Protein AF-A0A413WZ05-F1 (afdb_monomer_lite)

pLDDT: mean 87.67, std 11.18, range [40.91, 96.94]

Secondary structure (DSSP, 8-state):
-EEEEEEPTTS-EEEEEE-HHHHHHHHHHHHHHHHHHHHHHHHHHH--GGG----HHHHHH-HHHHHHHHHHHHHHHTTT--HHHHHHHHHHHHHHHTTSHHHHHHHHHTSSS-STTSHHHHHHHHHHHHHHHHHTT-SS--TTSSSP---HHHHHHTTSS-HHHHHHGGGSTTTTT--

Structure (mmCIF, N/CA/C/O backbone):
data_AF-A0A413WZ05-F1
#
_entry.id   AF-A0A413WZ05-F1
#
loop_
_atom_site.group_PDB
_atom_site.id
_atom_site.type_symbol
_atom_site.label_atom_id
_atom_site.label_alt_id
_atom_site.label_comp_id
_atom_site.label_asym_id
_atom_site.label_entity_id
_atom_site.label_seq_id
_atom_site.pdbx_PDB_ins_code
_atom_site.Cartn_x
_atom_site.Cartn_y
_atom_site.Cartn_z
_atom_site.occupancy
_atom_site.B_iso_or_equiv
_atom_site.auth_seq_id
_atom_site.auth_comp_id
_atom_site.auth_asym_id
_atom_site.auth_atom_id
_atom_site.pdbx_PDB_model_num
ATOM 1 N N . MET A 1 1 ? 26.268 11.997 -26.027 1.00 61.62 1 MET A N 1
ATOM 2 C CA . MET A 1 1 ? 24.897 12.443 -26.370 1.00 61.62 1 MET A CA 1
ATOM 3 C C . MET A 1 1 ? 24.287 11.404 -27.278 1.00 61.62 1 MET A C 1
ATOM 5 O O . MET A 1 1 ? 24.827 11.150 -28.349 1.00 61.62 1 MET A O 1
ATOM 9 N N . ASN A 1 2 ? 23.219 10.773 -26.816 1.00 78.19 2 ASN A N 1
ATOM 10 C CA . ASN A 1 2 ? 22.535 9.714 -27.543 1.00 78.19 2 ASN A CA 1
ATOM 11 C C . ASN A 1 2 ? 21.375 10.317 -28.340 1.00 78.19 2 ASN A C 1
ATOM 13 O O . ASN A 1 2 ? 20.732 11.252 -27.867 1.00 78.19 2 ASN A O 1
ATOM 17 N N . CYS A 1 3 ? 21.135 9.822 -29.554 1.00 80.75 3 CYS A N 1
ATOM 18 C CA . CYS A 1 3 ? 20.145 10.374 -30.477 1.00 80.75 3 CYS A CA 1
ATOM 19 C C . CYS A 1 3 ? 19.083 9.320 -30.805 1.00 80.75 3 CYS A C 1
ATOM 21 O O . CYS A 1 3 ? 19.425 8.230 -31.261 1.00 80.75 3 CYS A O 1
ATOM 23 N N . ILE A 1 4 ? 17.809 9.655 -30.597 1.00 81.81 4 ILE A N 1
ATOM 24 C CA . ILE A 1 4 ? 16.661 8.854 -31.039 1.00 81.81 4 ILE A CA 1
ATOM 25 C C . ILE A 1 4 ? 15.964 9.628 -32.155 1.00 81.81 4 ILE A C 1
ATOM 27 O O . ILE A 1 4 ? 15.632 10.801 -31.984 1.00 81.81 4 ILE A O 1
ATOM 31 N N . GLN A 1 5 ? 15.729 8.984 -33.298 1.00 85.00 5 GLN A N 1
ATOM 32 C CA . GLN A 1 5 ? 14.953 9.587 -34.381 1.00 85.00 5 GLN A CA 1
ATOM 33 C C . GLN A 1 5 ? 13.478 9.243 -34.230 1.00 85.00 5 GLN A C 1
ATOM 35 O O . GLN A 1 5 ? 13.106 8.070 -34.240 1.00 85.00 5 GLN A O 1
ATOM 40 N N . ILE A 1 6 ? 12.637 10.269 -34.115 1.00 84.62 6 ILE A N 1
ATOM 41 C CA . ILE A 1 6 ? 11.186 10.100 -34.136 1.00 84.62 6 ILE A CA 1
ATOM 42 C C . ILE A 1 6 ? 10.686 10.424 -35.536 1.00 84.62 6 ILE A C 1
ATOM 44 O O . ILE A 1 6 ? 11.008 11.476 -36.091 1.00 84.62 6 ILE A O 1
ATOM 48 N N . SER A 1 7 ? 9.903 9.503 -36.095 1.00 87.75 7 SER A N 1
ATOM 49 C CA . SER A 1 7 ? 9.212 9.691 -37.370 1.00 87.75 7 SER A CA 1
ATOM 50 C C . SER A 1 7 ? 7.816 10.244 -37.115 1.00 87.75 7 SER A C 1
ATOM 52 O O . SER A 1 7 ? 7.085 9.722 -36.273 1.00 87.75 7 SER A O 1
ATOM 54 N N . LYS A 1 8 ? 7.450 11.297 -37.838 1.00 82.88 8 LYS A N 1
ATOM 55 C CA . LYS A 1 8 ? 6.080 11.807 -37.889 1.00 82.88 8 LYS A CA 1
ATOM 56 C C . LYS A 1 8 ? 5.252 11.002 -38.891 1.00 82.88 8 LYS A C 1
ATOM 58 O O . LYS A 1 8 ? 5.795 10.292 -39.735 1.00 82.88 8 LYS A O 1
ATOM 63 N N . GLU A 1 9 ? 3.933 11.162 -38.827 1.00 84.50 9 GLU A N 1
ATOM 64 C CA . GLU A 1 9 ? 2.992 10.533 -39.768 1.00 84.50 9 GLU A CA 1
ATOM 65 C C . GLU A 1 9 ? 3.230 10.955 -41.230 1.00 84.50 9 GLU A C 1
ATOM 67 O O . GLU A 1 9 ? 2.948 10.187 -42.144 1.00 84.50 9 GLU A O 1
ATOM 72 N N . ASP A 1 10 ? 3.810 12.140 -41.457 1.00 90.12 10 ASP A N 1
ATOM 73 C CA . ASP A 1 10 ? 4.198 12.641 -42.784 1.00 90.12 10 ASP A CA 1
ATOM 74 C C . ASP A 1 10 ? 5.532 12.061 -43.307 1.00 90.12 10 ASP A C 1
ATOM 76 O O . ASP A 1 10 ? 6.003 12.449 -44.377 1.00 90.12 10 ASP A O 1
ATOM 80 N N . GLY A 1 11 ? 6.155 11.141 -42.560 1.00 82.56 11 GLY A N 1
ATOM 81 C CA . GLY A 1 11 ? 7.429 10.507 -42.902 1.00 82.56 11 GLY A CA 1
ATOM 82 C C . GLY A 1 11 ? 8.665 11.362 -42.614 1.00 82.56 11 GLY A C 1
ATOM 83 O O . GLY A 1 11 ? 9.785 10.885 -42.799 1.00 82.56 11 GLY A O 1
ATOM 84 N N . SER A 1 12 ? 8.506 12.602 -42.138 1.00 87.50 12 SER A N 1
ATOM 85 C CA . SER A 1 12 ? 9.637 13.419 -41.702 1.00 87.50 12 SER A CA 1
ATOM 86 C C . SER A 1 12 ? 10.180 12.931 -40.358 1.00 87.50 12 SER A C 1
ATOM 88 O O . SER A 1 12 ? 9.434 12.551 -39.453 1.00 87.50 12 SER A O 1
ATOM 90 N N . THR A 1 13 ? 11.505 12.946 -40.212 1.00 88.31 13 THR A N 1
ATOM 91 C CA . THR A 1 13 ? 12.184 12.540 -38.977 1.00 88.31 13 THR A CA 1
ATOM 92 C C . THR A 1 13 ? 12.797 13.740 -38.278 1.00 88.31 13 THR A C 1
ATOM 94 O O . THR A 1 13 ? 13.439 14.566 -38.929 1.00 88.31 13 THR A O 1
ATOM 97 N N . TYR A 1 14 ? 12.682 13.807 -36.954 1.00 88.19 14 TYR A N 1
ATOM 98 C CA . TYR A 1 14 ? 13.417 14.776 -36.143 1.00 88.19 14 TYR A CA 1
ATOM 99 C C . TYR A 1 14 ? 14.240 14.060 -35.060 1.00 88.19 14 TYR A C 1
ATOM 101 O O . TYR A 1 14 ? 13.742 13.125 -3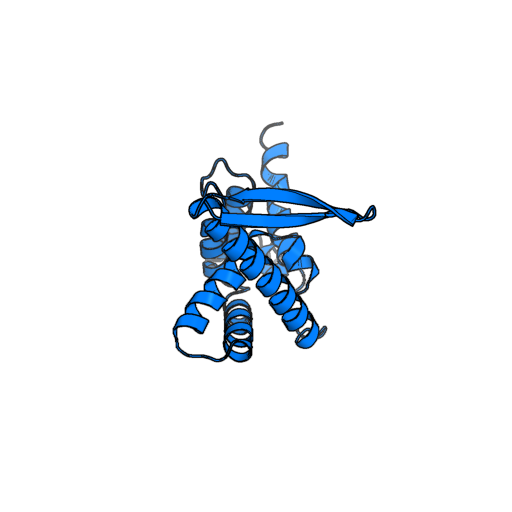4.423 1.00 88.19 14 TYR A O 1
ATOM 109 N N . PRO A 1 15 ? 15.511 14.454 -34.864 1.00 87.38 15 PRO A N 1
ATOM 110 C CA . PRO A 1 15 ? 16.353 13.868 -33.834 1.00 87.38 15 PRO A CA 1
ATOM 111 C C . PRO A 1 15 ? 16.013 14.459 -32.462 1.00 87.38 15 PRO A C 1
ATOM 113 O O . PRO A 1 15 ? 15.933 15.678 -32.302 1.00 87.38 15 PRO A O 1
ATOM 116 N N . LEU A 1 16 ? 15.861 13.596 -31.462 1.00 87.88 16 LEU A N 1
ATOM 117 C CA . LEU A 1 16 ? 15.892 13.969 -30.052 1.00 87.88 16 LEU A CA 1
ATOM 118 C C . LEU A 1 16 ? 17.232 13.554 -29.465 1.00 87.88 16 LEU A C 1
ATOM 120 O O . LEU A 1 16 ? 17.645 12.401 -29.597 1.00 87.88 16 LEU A O 1
ATOM 124 N N . TYR A 1 17 ? 17.897 14.502 -28.815 1.00 88.25 17 TYR A N 1
ATOM 125 C CA . TYR A 1 17 ? 19.169 14.272 -28.154 1.00 88.25 17 TYR A CA 1
ATOM 126 C C . TYR A 1 17 ? 18.952 14.184 -26.656 1.00 88.25 17 TYR A C 1
ATOM 128 O O . TYR A 1 17 ? 18.321 15.058 -26.072 1.00 88.25 17 TYR A O 1
ATOM 136 N N . PHE A 1 18 ? 19.531 13.152 -26.061 1.00 86.25 18 PHE A N 1
ATOM 137 C CA . PHE A 1 18 ? 19.507 12.930 -24.629 1.00 86.25 18 PHE A CA 1
ATOM 138 C C . PHE A 1 18 ? 20.936 12.842 -24.098 1.00 86.25 18 PHE A C 1
ATOM 140 O O . PHE A 1 18 ? 21.849 12.273 -24.723 1.00 86.25 18 PHE A O 1
ATOM 147 N N . THR A 1 19 ? 21.133 13.415 -22.923 1.00 90.94 19 THR A N 1
ATOM 148 C CA . THR A 1 19 ? 22.267 13.112 -22.055 1.00 90.94 19 THR A CA 1
ATOM 149 C C . THR A 1 19 ? 22.178 11.662 -21.569 1.00 90.94 19 THR A C 1
ATOM 151 O O . THR A 1 19 ? 21.137 11.011 -21.667 1.00 90.94 19 THR A O 1
ATOM 154 N N . GLU A 1 20 ? 23.288 11.122 -21.06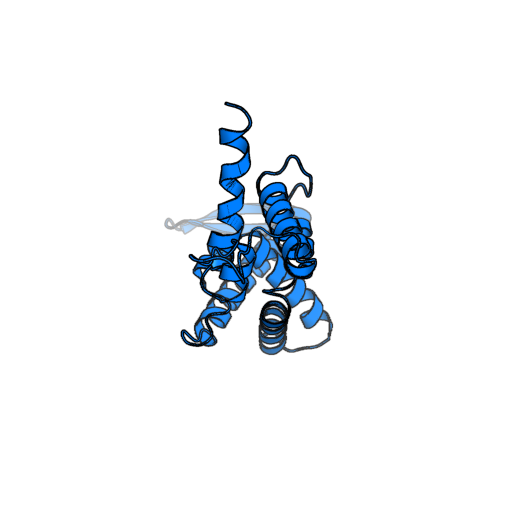8 1.00 88.62 20 GLU A N 1
ATOM 155 C CA . GLU A 1 20 ? 23.291 9.783 -20.460 1.00 88.62 20 GLU A CA 1
ATOM 156 C C . GLU A 1 20 ? 22.336 9.726 -19.263 1.00 88.62 20 GLU A C 1
ATOM 158 O O . GLU A 1 20 ? 21.519 8.815 -19.179 1.00 88.62 20 GLU A O 1
ATOM 163 N N . THR A 1 21 ? 22.333 10.768 -18.429 1.00 89.75 21 THR A N 1
ATOM 164 C CA . THR A 1 21 ? 21.419 10.896 -17.289 1.00 89.75 21 THR A CA 1
ATOM 165 C C . THR A 1 21 ? 19.946 10.910 -17.705 1.00 89.75 21 THR A C 1
ATOM 167 O O . THR A 1 21 ? 19.131 10.228 -17.090 1.00 89.75 21 THR A O 1
ATOM 170 N N . GLU A 1 22 ? 19.576 11.647 -18.757 1.00 87.88 22 GLU A N 1
ATOM 171 C CA . GLU A 1 22 ? 18.189 11.656 -19.250 1.00 87.88 22 GLU A CA 1
ATOM 172 C C . GLU A 1 22 ? 17.775 10.289 -19.801 1.00 87.88 22 GLU A C 1
ATOM 174 O O . GLU A 1 22 ? 16.652 9.844 -19.566 1.00 87.88 22 GLU A O 1
ATOM 179 N N . LEU A 1 23 ? 18.674 9.583 -20.495 1.00 86.62 23 LEU A N 1
ATOM 180 C CA . LEU A 1 23 ? 18.385 8.226 -20.954 1.00 86.62 23 LEU A CA 1
ATOM 181 C C . LEU A 1 23 ? 18.205 7.239 -19.803 1.00 86.62 23 LEU A C 1
ATOM 183 O O . LEU A 1 23 ? 17.284 6.426 -19.854 1.00 86.62 23 LEU A O 1
ATOM 187 N N . GLU A 1 24 ? 19.052 7.303 -18.777 1.00 87.31 24 GLU A N 1
ATOM 188 C CA . GLU A 1 24 ? 18.910 6.474 -17.577 1.00 87.31 24 GLU A CA 1
ATOM 189 C C . GLU A 1 24 ? 17.566 6.733 -16.889 1.00 87.31 24 GLU A C 1
ATOM 191 O O . GLU A 1 24 ? 16.853 5.793 -16.537 1.00 87.31 24 GLU A O 1
ATOM 196 N N . GLN A 1 25 ? 17.159 8.001 -16.775 1.00 86.81 25 GLN A N 1
ATOM 197 C CA . GLN A 1 25 ? 15.855 8.375 -16.224 1.00 86.81 25 GLN A CA 1
ATOM 198 C C . GLN A 1 25 ? 14.688 7.843 -17.063 1.00 86.81 25 GLN A C 1
ATOM 200 O O . GLN A 1 25 ? 13.717 7.325 -16.504 1.00 86.81 25 GLN A O 1
ATOM 205 N N . ILE A 1 26 ? 14.774 7.927 -18.394 1.00 87.19 26 ILE A N 1
ATOM 206 C CA . ILE A 1 26 ? 13.763 7.374 -19.307 1.00 87.19 26 ILE A CA 1
ATOM 207 C C . ILE A 1 26 ? 13.692 5.853 -19.159 1.00 87.19 26 ILE A C 1
ATOM 209 O O . ILE A 1 26 ? 12.598 5.296 -19.054 1.00 87.19 26 ILE A O 1
ATOM 213 N N . TYR A 1 27 ? 14.840 5.178 -19.104 1.00 85.94 27 TYR A N 1
ATOM 214 C CA . TYR A 1 27 ? 14.915 3.730 -18.948 1.00 85.94 27 TYR A CA 1
ATOM 215 C C . TYR A 1 27 ? 14.314 3.272 -17.613 1.00 85.94 27 TYR A C 1
ATOM 217 O O . TYR A 1 27 ? 13.442 2.400 -17.596 1.00 85.94 27 TYR A O 1
ATOM 225 N N . HIS A 1 28 ? 14.686 3.917 -16.504 1.00 87.38 28 HIS A N 1
ATOM 226 C CA . HIS A 1 28 ? 14.091 3.657 -15.192 1.00 87.38 28 HIS A CA 1
ATOM 227 C C . HIS A 1 28 ? 12.583 3.920 -15.181 1.00 87.38 28 HIS A C 1
ATOM 229 O O . HIS A 1 28 ? 11.818 3.118 -14.645 1.00 87.38 28 HIS A O 1
ATOM 235 N N . SER A 1 29 ? 12.130 4.997 -15.825 1.00 88.56 29 SER A N 1
ATOM 236 C CA . SER A 1 29 ? 10.703 5.314 -15.935 1.00 88.56 29 SER A CA 1
ATOM 237 C C . SER A 1 29 ? 9.941 4.253 -16.733 1.00 88.56 29 SER A C 1
ATOM 239 O O . SER A 1 29 ? 8.852 3.844 -16.330 1.00 88.56 29 SER A O 1
ATOM 241 N N . ALA A 1 30 ? 10.518 3.758 -17.832 1.00 90.00 30 ALA A N 1
ATOM 242 C CA . ALA A 1 30 ? 9.924 2.706 -18.651 1.00 90.00 30 ALA A CA 1
ATOM 243 C C . ALA A 1 30 ? 9.827 1.371 -17.896 1.00 90.00 30 ALA A C 1
ATOM 245 O O . ALA A 1 30 ? 8.785 0.711 -17.951 1.00 90.00 30 ALA A O 1
ATOM 246 N N . ILE A 1 31 ? 10.873 0.998 -17.147 1.00 90.12 31 ILE A N 1
ATOM 247 C CA . ILE A 1 31 ? 10.852 -0.182 -16.272 1.00 90.12 31 ILE A CA 1
ATOM 248 C C . ILE A 1 31 ? 9.769 -0.034 -15.208 1.00 90.12 31 ILE A C 1
ATOM 250 O O . ILE A 1 31 ? 8.942 -0.932 -15.063 1.00 90.12 31 ILE A O 1
ATOM 254 N N . ASN A 1 32 ? 9.736 1.097 -14.500 1.00 92.00 32 ASN A N 1
ATOM 255 C CA . ASN A 1 32 ? 8.743 1.337 -13.457 1.00 92.00 32 ASN A CA 1
ATOM 256 C C . ASN A 1 32 ? 7.320 1.280 -14.017 1.00 92.00 32 ASN A C 1
ATOM 258 O O . ASN A 1 32 ? 6.451 0.656 -13.416 1.00 92.00 32 ASN A O 1
ATOM 262 N N . LEU A 1 33 ? 7.068 1.866 -15.191 1.00 93.62 33 LEU A N 1
ATOM 263 C CA . LEU A 1 33 ? 5.757 1.796 -15.836 1.00 93.62 33 LEU A CA 1
ATOM 264 C C . LEU A 1 33 ? 5.363 0.357 -16.187 1.00 93.62 33 LEU A C 1
ATOM 266 O O . LEU A 1 33 ? 4.210 -0.028 -15.990 1.00 93.62 33 LEU A O 1
ATOM 270 N N . LYS A 1 34 ? 6.303 -0.437 -16.709 1.00 94.31 34 LYS A N 1
ATOM 271 C CA . LYS A 1 34 ? 6.063 -1.853 -16.996 1.00 94.31 34 LYS A CA 1
ATOM 272 C C . LYS A 1 34 ? 5.751 -2.622 -15.711 1.00 94.31 34 LYS A C 1
ATOM 274 O O . LYS A 1 34 ? 4.738 -3.309 -15.654 1.00 94.31 34 LYS A O 1
ATOM 279 N N . LEU A 1 35 ? 6.551 -2.420 -14.668 1.00 95.06 35 LEU A N 1
ATOM 280 C CA . LEU A 1 35 ? 6.379 -3.082 -13.379 1.00 95.06 35 LEU A CA 1
ATOM 281 C C . LEU A 1 35 ? 5.037 -2.737 -12.720 1.00 95.06 35 LEU A C 1
ATOM 283 O O . LEU A 1 35 ? 4.368 -3.632 -12.215 1.00 95.06 35 LEU A O 1
ATOM 287 N N . LYS A 1 36 ? 4.591 -1.475 -12.793 1.00 95.38 36 LYS A N 1
ATOM 288 C CA . LYS A 1 36 ? 3.249 -1.067 -12.338 1.00 95.38 36 LYS A CA 1
ATOM 289 C C . LYS A 1 36 ? 2.148 -1.871 -13.029 1.00 95.38 36 LYS A C 1
ATOM 291 O O . LYS A 1 36 ? 1.250 -2.381 -12.367 1.00 95.38 36 LYS A O 1
ATOM 296 N N . LYS A 1 37 ? 2.227 -2.010 -14.357 1.00 95.81 37 LYS A N 1
ATOM 297 C CA . LYS A 1 37 ? 1.252 -2.791 -15.138 1.00 95.81 37 LYS A CA 1
ATOM 298 C C . LYS A 1 37 ? 1.278 -4.269 -14.755 1.00 95.81 37 LYS A C 1
ATOM 300 O O . LYS A 1 37 ? 0.217 -4.869 -14.601 1.00 95.81 37 LYS A O 1
ATOM 305 N N . ASP A 1 38 ? 2.469 -4.833 -14.575 1.00 96.00 38 ASP A N 1
ATOM 306 C CA . ASP A 1 38 ? 2.636 -6.235 -14.195 1.00 96.00 38 ASP A CA 1
ATOM 307 C C . ASP A 1 38 ? 2.091 -6.501 -12.779 1.00 96.00 38 ASP A C 1
ATOM 309 O O . ASP A 1 38 ? 1.380 -7.484 -12.578 1.00 96.00 38 ASP A O 1
ATOM 313 N N . LEU A 1 39 ? 2.327 -5.594 -11.821 1.00 95.31 39 LEU A N 1
ATOM 314 C CA . LEU A 1 39 ? 1.748 -5.649 -10.473 1.00 95.31 39 LEU A CA 1
ATOM 315 C C . LEU A 1 39 ? 0.218 -5.563 -10.498 1.00 95.31 39 LEU A C 1
ATOM 317 O O . LEU A 1 39 ? -0.434 -6.411 -9.896 1.00 95.31 39 LEU A O 1
ATOM 321 N N . ILE A 1 40 ? -0.361 -4.601 -11.228 1.00 94.94 40 ILE A N 1
ATOM 322 C CA . ILE A 1 40 ? -1.824 -4.466 -11.370 1.00 94.94 40 ILE A CA 1
ATOM 323 C C . ILE A 1 40 ? -2.425 -5.752 -11.934 1.00 94.94 40 ILE A C 1
ATOM 325 O O . ILE A 1 40 ? -3.370 -6.301 -11.367 1.00 94.94 40 ILE A O 1
ATOM 329 N N . LYS A 1 41 ? -1.840 -6.275 -13.016 1.00 94.81 41 LYS A N 1
ATOM 330 C CA . LYS A 1 41 ? -2.276 -7.539 -13.610 1.00 94.81 41 LYS A CA 1
ATOM 331 C C . LYS A 1 41 ? -2.197 -8.677 -12.591 1.00 94.81 41 LYS A C 1
ATOM 333 O O . LYS A 1 41 ? -3.116 -9.486 -12.500 1.00 94.81 41 LYS A O 1
ATOM 338 N N . LYS A 1 42 ? -1.123 -8.733 -11.798 1.00 92.81 42 LYS A N 1
ATOM 339 C CA . LYS A 1 42 ? -0.947 -9.759 -10.768 1.00 92.81 42 LYS A CA 1
ATOM 340 C C . LYS A 1 42 ? -1.992 -9.653 -9.661 1.00 92.81 42 LYS A C 1
ATOM 342 O O . LYS A 1 42 ? -2.514 -10.684 -9.247 1.00 92.81 42 LYS A O 1
ATOM 347 N N . VAL A 1 43 ? -2.334 -8.444 -9.225 1.00 92.12 43 VAL A N 1
ATOM 348 C CA . VAL A 1 43 ? -3.425 -8.218 -8.267 1.00 92.12 43 VAL A CA 1
ATOM 349 C C . VAL A 1 43 ? -4.751 -8.705 -8.842 1.00 92.12 43 VAL A C 1
ATOM 351 O O . VAL A 1 43 ? -5.427 -9.485 -8.185 1.00 92.12 43 VAL A O 1
ATOM 354 N N . GLN A 1 44 ? -5.075 -8.372 -10.095 1.00 91.00 44 GLN A N 1
ATOM 355 C CA . GLN A 1 44 ? -6.295 -8.860 -10.757 1.00 91.00 44 GLN A CA 1
ATOM 356 C C . GLN A 1 44 ? -6.348 -10.391 -10.854 1.00 91.00 44 GLN A C 1
ATOM 358 O O . GLN A 1 44 ? -7.387 -10.989 -10.590 1.00 91.00 44 GLN A O 1
ATOM 363 N N . GLU A 1 45 ? -5.231 -11.036 -11.202 1.00 89.50 45 GLU A N 1
ATOM 364 C CA . GLU A 1 45 ? -5.132 -12.500 -11.292 1.00 89.50 45 GLU A CA 1
ATOM 365 C C . GLU A 1 45 ? -5.322 -13.205 -9.938 1.00 89.50 45 GLU A C 1
ATOM 367 O O . GLU A 1 45 ? -5.764 -14.352 -9.911 1.00 89.50 45 GLU A O 1
ATOM 372 N N . ASN A 1 46 ? -4.952 -12.555 -8.829 1.00 81.94 46 ASN A N 1
ATOM 373 C CA . ASN A 1 46 ? -4.975 -13.142 -7.481 1.00 81.94 46 ASN A CA 1
ATOM 374 C C . ASN A 1 46 ? -6.096 -12.579 -6.599 1.00 81.94 46 ASN A C 1
ATOM 376 O O . ASN A 1 46 ? -6.205 -12.959 -5.430 1.00 81.94 46 ASN A O 1
ATOM 380 N N . TYR A 1 47 ? -6.925 -11.685 -7.139 1.00 82.06 47 TYR A N 1
ATOM 381 C CA . TYR A 1 47 ? -8.013 -11.077 -6.396 1.00 82.06 47 TYR A CA 1
ATOM 382 C C . TYR A 1 47 ? -9.061 -12.131 -6.038 1.00 82.06 47 TYR A C 1
ATOM 384 O O . TYR A 1 47 ? -9.594 -12.830 -6.901 1.00 82.06 47 TYR A O 1
ATOM 392 N N . ASN A 1 48 ? -9.372 -12.227 -4.747 1.00 77.31 48 ASN A N 1
ATOM 393 C CA . ASN A 1 48 ? -10.444 -13.070 -4.248 1.00 77.31 48 ASN A CA 1
ATOM 394 C C . ASN A 1 48 ? -11.434 -12.209 -3.449 1.00 77.31 48 ASN A C 1
ATOM 396 O O . ASN A 1 48 ? -11.069 -11.746 -2.368 1.00 77.31 48 ASN A O 1
ATOM 400 N N . PRO A 1 49 ? -12.685 -12.042 -3.918 1.00 72.19 49 PRO A N 1
ATOM 401 C CA . PRO A 1 49 ? -13.695 -11.239 -3.229 1.00 72.19 49 PRO A CA 1
ATOM 402 C C . PRO A 1 49 ? -13.995 -11.710 -1.801 1.00 72.19 49 PRO A C 1
ATOM 404 O O . PRO A 1 49 ? -14.399 -10.914 -0.963 1.00 72.19 49 PRO A O 1
ATOM 407 N N . SER A 1 50 ? -13.802 -13.000 -1.507 1.00 71.44 50 SER A N 1
ATOM 408 C CA . SER A 1 50 ? -14.051 -13.574 -0.179 1.00 71.44 50 SER A CA 1
ATOM 409 C C . SER A 1 50 ? -12.949 -13.278 0.836 1.00 71.44 50 SER A C 1
ATOM 411 O O . SER A 1 50 ? -13.177 -13.438 2.030 1.00 71.44 50 SER A O 1
ATOM 413 N N . TYR A 1 51 ? -11.768 -12.870 0.370 1.00 63.16 51 TYR A N 1
ATOM 414 C CA . TYR A 1 51 ? -10.601 -12.585 1.208 1.00 63.16 51 TYR A CA 1
ATOM 415 C C . TYR A 1 51 ? -9.990 -11.219 0.872 1.00 63.16 51 TYR A C 1
ATOM 417 O O . TYR A 1 51 ? -8.811 -11.031 1.140 1.00 63.16 51 TYR A O 1
ATOM 425 N N . SER A 1 52 ? -10.771 -10.334 0.228 1.00 61.59 52 SER A N 1
ATOM 426 C CA . SER A 1 52 ? -10.391 -9.055 -0.40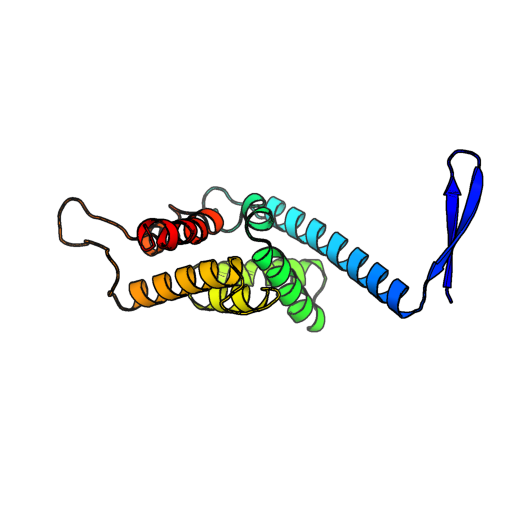1 1.00 61.59 52 SER A CA 1
ATOM 427 C C . SER A 1 52 ? -9.281 -8.330 0.360 1.00 61.59 52 SER A C 1
ATOM 429 O O . SER A 1 52 ? -9.551 -7.550 1.264 1.00 61.59 52 SER A O 1
ATOM 431 N N . TRP A 1 53 ? -8.026 -8.622 0.009 1.00 72.75 53 TRP A N 1
ATOM 432 C CA . TRP A 1 53 ? -6.877 -8.098 0.745 1.00 72.75 53 TRP A CA 1
ATOM 433 C C . TRP A 1 53 ? -6.230 -6.924 0.014 1.00 72.75 53 TRP A C 1
ATOM 435 O O . TRP A 1 53 ? -5.719 -6.023 0.660 1.00 72.75 53 TRP A O 1
ATOM 445 N N . LEU A 1 54 ? -6.277 -6.899 -1.323 1.00 88.31 54 LEU A N 1
ATOM 446 C CA . LEU A 1 54 ? -5.782 -5.786 -2.130 1.00 88.31 54 LEU A CA 1
ATOM 447 C C . LEU A 1 54 ? -6.583 -5.668 -3.426 1.00 88.31 54 LEU A C 1
ATOM 449 O O . LEU A 1 54 ? -6.582 -6.593 -4.242 1.00 88.31 54 LEU A O 1
ATOM 453 N N . ARG A 1 55 ? -7.246 -4.527 -3.626 1.00 90.19 55 ARG A N 1
ATOM 454 C CA . ARG A 1 55 ? -7.944 -4.201 -4.878 1.00 90.19 55 ARG A CA 1
ATOM 455 C C . ARG A 1 55 ? -7.077 -3.310 -5.761 1.00 90.19 55 ARG A C 1
ATOM 457 O O . ARG A 1 55 ? -6.151 -2.655 -5.284 1.00 90.19 55 ARG A O 1
ATOM 464 N N . VAL A 1 56 ? -7.375 -3.279 -7.058 1.00 91.56 56 VAL A N 1
ATOM 465 C CA . VAL A 1 56 ? -6.650 -2.405 -7.997 1.00 91.56 56 VAL A CA 1
ATOM 466 C C . VAL A 1 56 ? -6.914 -0.938 -7.668 1.00 91.56 56 VAL A C 1
ATOM 468 O O . VAL A 1 56 ? -6.000 -0.125 -7.724 1.00 91.56 56 VAL A O 1
ATOM 471 N N . GLU A 1 57 ? -8.130 -0.623 -7.241 1.00 91.94 57 GLU A N 1
ATOM 472 C CA . GLU A 1 57 ? -8.558 0.710 -6.831 1.00 91.94 57 GLU A CA 1
ATOM 473 C C . GLU A 1 57 ? -7.710 1.239 -5.662 1.00 91.94 57 GLU A C 1
ATOM 475 O O . GLU A 1 57 ? -7.354 2.414 -5.645 1.00 91.94 57 GLU A O 1
ATOM 480 N N . GLU A 1 58 ? -7.287 0.369 -4.736 1.00 92.56 58 GLU A N 1
ATOM 481 C CA . GLU A 1 58 ? -6.407 0.754 -3.622 1.00 92.56 58 GLU A CA 1
ATOM 482 C C . GLU A 1 58 ? -5.007 1.152 -4.108 1.00 92.56 58 GLU A C 1
ATOM 484 O O . GLU A 1 58 ? -4.402 2.085 -3.580 1.00 92.56 58 GLU A O 1
ATOM 489 N N . LEU A 1 59 ? -4.492 0.480 -5.144 1.00 93.25 59 LEU A N 1
ATOM 490 C CA . LEU A 1 59 ? -3.202 0.820 -5.756 1.00 93.25 59 LEU A CA 1
ATOM 491 C C . LEU A 1 59 ? -3.219 2.190 -6.440 1.00 93.25 59 LEU A C 1
ATOM 493 O O . LEU A 1 59 ? -2.173 2.830 -6.566 1.00 93.25 59 LEU A O 1
ATOM 497 N N . GLU A 1 60 ? -4.389 2.618 -6.906 1.00 90.94 60 GLU A N 1
ATOM 498 C CA . GLU A 1 60 ? -4.600 3.919 -7.536 1.00 90.94 60 GLU A CA 1
ATOM 499 C C . GLU A 1 60 ? -4.870 5.010 -6.490 1.00 90.94 60 GLU A C 1
ATOM 501 O O . GLU A 1 60 ? -4.343 6.118 -6.606 1.00 90.94 60 GLU A O 1
ATOM 506 N N . ALA A 1 61 ? -5.637 4.693 -5.442 1.00 92.06 61 ALA A N 1
ATOM 507 C CA . ALA A 1 61 ? -6.000 5.617 -4.368 1.00 92.06 61 ALA A CA 1
ATOM 508 C C . ALA A 1 61 ? -4.856 5.881 -3.371 1.00 92.06 61 ALA A C 1
ATOM 510 O O . ALA A 1 61 ? -4.795 6.950 -2.750 1.00 92.06 61 ALA A O 1
ATOM 511 N N . VAL A 1 62 ? -3.934 4.926 -3.211 1.00 93.50 62 VAL A N 1
ATOM 512 C CA . VAL A 1 62 ? -2.786 5.016 -2.301 1.00 93.50 62 VAL A CA 1
ATOM 513 C C . VAL A 1 62 ? -1.482 4.924 -3.108 1.00 93.50 62 VAL A C 1
ATOM 515 O O . VAL A 1 62 ? -0.903 3.846 -3.231 1.00 93.50 62 VAL A O 1
ATOM 518 N N . PRO A 1 63 ? -0.975 6.034 -3.682 1.00 92.50 63 PRO A N 1
ATOM 519 C CA . PRO A 1 63 ? 0.220 6.009 -4.533 1.00 92.50 63 PRO A CA 1
ATOM 520 C C . PRO A 1 63 ? 1.476 5.468 -3.832 1.00 92.50 63 PRO A C 1
ATOM 522 O O . PRO A 1 63 ? 2.328 4.855 -4.483 1.00 92.50 63 PRO A O 1
ATOM 525 N N . GLU A 1 64 ? 1.584 5.646 -2.513 1.00 96.06 64 GLU A N 1
ATOM 526 C CA . GLU A 1 64 ? 2.661 5.098 -1.685 1.00 96.06 64 GLU A CA 1
ATOM 527 C C . GLU A 1 64 ? 2.657 3.567 -1.703 1.00 96.06 64 GLU A C 1
ATOM 529 O O . GLU A 1 64 ? 3.721 2.960 -1.663 1.00 96.06 64 GLU A O 1
ATOM 534 N N . LEU A 1 65 ? 1.488 2.932 -1.841 1.00 95.38 65 LEU A N 1
ATOM 535 C CA . LEU A 1 65 ? 1.365 1.477 -1.881 1.00 95.38 65 LEU A CA 1
ATOM 536 C C . LEU A 1 65 ? 1.975 0.889 -3.156 1.00 95.38 65 LEU A C 1
ATOM 538 O O . LEU A 1 65 ? 2.687 -0.113 -3.108 1.00 95.38 65 LEU A O 1
ATOM 542 N N . MET A 1 66 ? 1.758 1.538 -4.304 1.00 95.56 66 MET A N 1
ATOM 543 C CA . MET A 1 66 ? 2.398 1.124 -5.553 1.00 95.56 66 MET A CA 1
ATOM 544 C C . MET A 1 66 ? 3.921 1.308 -5.492 1.00 95.56 66 MET A C 1
ATOM 546 O O . MET A 1 66 ? 4.664 0.433 -5.937 1.00 95.56 66 MET A O 1
ATOM 550 N N . ALA A 1 67 ? 4.399 2.428 -4.940 1.00 94.94 67 ALA A N 1
ATOM 551 C CA . ALA A 1 67 ? 5.834 2.663 -4.753 1.00 94.94 67 ALA A CA 1
ATOM 552 C C . ALA A 1 67 ? 6.462 1.608 -3.827 1.00 94.94 67 ALA A C 1
ATOM 554 O O . ALA A 1 67 ? 7.481 1.006 -4.165 1.00 94.94 67 ALA A O 1
ATOM 555 N N . TRP A 1 68 ? 5.783 1.309 -2.724 1.00 96.62 68 TRP A N 1
ATOM 556 C CA . TRP A 1 68 ? 6.176 0.289 -1.765 1.00 96.62 68 TRP A CA 1
ATOM 557 C C . TRP A 1 68 ? 6.252 -1.110 -2.391 1.00 96.62 68 TRP A C 1
ATOM 559 O O . TRP A 1 68 ? 7.250 -1.811 -2.236 1.00 96.62 68 TRP A O 1
ATOM 569 N N . LEU A 1 69 ? 5.252 -1.517 -3.183 1.00 96.00 69 LEU A N 1
ATOM 570 C CA . LEU A 1 69 ? 5.270 -2.815 -3.872 1.00 96.00 69 LEU A CA 1
ATOM 571 C C . LEU A 1 69 ? 6.432 -2.933 -4.864 1.00 96.00 69 LEU A C 1
ATOM 573 O O . LEU A 1 69 ? 7.031 -4.004 -4.988 1.00 96.00 69 LEU A O 1
ATOM 577 N N . ILE A 1 70 ? 6.767 -1.841 -5.555 1.00 95.31 70 ILE A N 1
ATOM 578 C CA . ILE A 1 70 ? 7.927 -1.778 -6.451 1.00 95.31 70 ILE A CA 1
ATOM 579 C C . ILE A 1 70 ? 9.229 -1.965 -5.663 1.00 95.31 70 ILE A C 1
ATOM 581 O O . ILE A 1 70 ? 10.093 -2.730 -6.092 1.00 95.31 70 ILE A O 1
ATOM 585 N N . GLU A 1 71 ? 9.368 -1.327 -4.502 1.00 95.00 71 GLU A N 1
ATOM 586 C CA . GLU A 1 71 ? 10.532 -1.512 -3.629 1.00 95.00 71 GLU A CA 1
ATOM 587 C C . GLU A 1 71 ? 10.675 -2.976 -3.183 1.00 95.00 71 GLU A C 1
ATOM 589 O O . GLU A 1 71 ? 11.741 -3.580 -3.345 1.00 95.00 71 GLU A O 1
ATOM 594 N N . LYS A 1 72 ? 9.587 -3.591 -2.698 1.00 95.12 72 LYS A N 1
ATOM 595 C CA . LYS A 1 72 ? 9.595 -5.003 -2.278 1.00 95.12 72 LYS A CA 1
ATOM 596 C C . LYS A 1 72 ? 9.871 -5.948 -3.447 1.00 95.12 72 LYS A C 1
ATOM 598 O O . LYS A 1 72 ? 10.555 -6.959 -3.269 1.00 95.12 72 LYS A O 1
ATOM 603 N N . TYR A 1 73 ? 9.402 -5.618 -4.652 1.00 94.88 73 TYR A N 1
ATOM 604 C CA . TYR A 1 73 ? 9.776 -6.342 -5.865 1.00 94.88 73 TYR A CA 1
ATOM 605 C C . TYR A 1 73 ? 11.292 -6.301 -6.085 1.00 94.88 73 TYR A C 1
ATOM 607 O O . TYR A 1 73 ? 11.888 -7.358 -6.287 1.00 94.88 73 TYR A O 1
ATOM 615 N N . TRP A 1 74 ? 11.930 -5.128 -6.012 1.00 92.25 74 TRP A N 1
ATOM 616 C CA . TRP A 1 74 ? 13.374 -5.001 -6.240 1.00 92.25 74 TRP A CA 1
ATOM 617 C C . TRP A 1 74 ? 14.202 -5.756 -5.208 1.00 92.25 74 TRP A C 1
ATOM 619 O O . TRP A 1 74 ? 15.162 -6.434 -5.581 1.00 92.25 74 TRP A O 1
ATOM 629 N N . HIS A 1 75 ? 13.792 -5.711 -3.939 1.00 89.81 75 HIS A N 1
ATOM 630 C CA . HIS A 1 75 ? 14.428 -6.489 -2.880 1.00 89.81 75 HIS A CA 1
ATOM 631 C C . HIS A 1 75 ? 14.413 -7.991 -3.206 1.00 89.81 75 HIS A C 1
ATOM 633 O O . HIS A 1 75 ? 15.459 -8.637 -3.223 1.00 89.81 75 HIS A O 1
ATOM 639 N N . ASN A 1 76 ? 13.254 -8.535 -3.583 1.00 86.62 76 ASN A N 1
ATOM 640 C CA . ASN A 1 76 ? 13.120 -9.955 -3.924 1.00 86.62 76 ASN A CA 1
ATOM 641 C C . ASN A 1 76 ? 13.774 -10.324 -5.264 1.00 86.62 76 ASN A C 1
ATOM 643 O O . ASN A 1 76 ? 14.299 -11.421 -5.421 1.00 86.62 76 ASN A O 1
ATOM 647 N N . HIS A 1 77 ? 13.735 -9.433 -6.253 1.00 84.62 77 HIS A N 1
ATOM 648 C CA . HIS A 1 77 ? 14.385 -9.636 -7.548 1.00 84.62 77 HIS A CA 1
ATOM 649 C C . HIS A 1 77 ? 15.909 -9.718 -7.404 1.00 84.62 77 HIS A C 1
ATOM 651 O O . HIS A 1 77 ? 16.555 -10.478 -8.116 1.00 84.62 77 HIS A O 1
ATOM 657 N N . SER A 1 78 ? 16.488 -8.975 -6.456 1.00 76.69 78 SER A N 1
ATOM 658 C CA . SER A 1 78 ? 17.921 -9.048 -6.152 1.00 76.69 78 SER A CA 1
ATOM 659 C C . SER A 1 78 ? 18.361 -10.382 -5.531 1.00 76.69 78 SER A C 1
ATOM 661 O O . SER A 1 78 ? 19.546 -10.697 -5.555 1.00 76.69 78 SER A O 1
ATOM 663 N N . ALA A 1 79 ? 17.421 -11.190 -5.028 1.00 77.81 79 ALA A N 1
ATOM 664 C CA . ALA A 1 79 ? 17.672 -12.501 -4.430 1.00 77.81 79 ALA A CA 1
ATOM 665 C C . ALA A 1 79 ? 17.616 -13.663 -5.452 1.00 77.81 79 ALA A C 1
ATOM 667 O O . ALA A 1 79 ? 17.223 -14.774 -5.098 1.00 77.81 79 ALA A O 1
ATOM 668 N N . ASP A 1 80 ? 17.950 -13.404 -6.723 1.00 76.31 80 ASP A N 1
ATOM 669 C CA . ASP A 1 80 ? 17.965 -14.371 -7.841 1.00 76.31 80 ASP A CA 1
ATOM 670 C C . ASP A 1 80 ? 16.630 -15.114 -8.093 1.00 76.31 80 ASP A C 1
ATOM 672 O O . ASP A 1 80 ? 16.586 -16.217 -8.646 1.00 76.31 80 ASP A O 1
ATOM 676 N N . CYS A 1 81 ? 15.501 -14.502 -7.723 1.00 81.12 81 CYS A N 1
ATOM 677 C CA . CYS A 1 81 ? 14.167 -15.026 -8.020 1.00 81.12 81 CYS A CA 1
ATOM 678 C C . CYS A 1 81 ? 13.717 -14.666 -9.444 1.00 81.12 81 CYS A C 1
ATOM 680 O O . CYS A 1 81 ? 14.061 -13.617 -9.987 1.00 81.12 81 CYS A O 1
ATOM 682 N N . SER A 1 82 ? 12.873 -15.508 -10.054 1.00 91.31 82 SER A N 1
ATOM 683 C CA . SER A 1 82 ? 12.249 -15.145 -11.334 1.00 91.31 82 SER A CA 1
ATOM 684 C C . SER A 1 82 ? 11.286 -13.961 -11.161 1.00 91.31 82 SER A C 1
ATOM 686 O O . SER A 1 82 ? 10.638 -13.845 -10.124 1.00 91.31 82 SER A O 1
ATOM 688 N N . HIS A 1 83 ? 11.108 -13.142 -12.204 1.00 90.88 83 HIS A N 1
ATOM 689 C CA . HIS A 1 83 ? 10.205 -11.980 -12.194 1.00 90.88 83 HIS A CA 1
ATOM 690 C C . HIS A 1 83 ? 8.809 -12.284 -11.613 1.00 90.88 83 HIS A C 1
ATOM 692 O O . HIS A 1 83 ? 8.316 -11.554 -10.755 1.00 90.88 83 HIS A O 1
ATOM 698 N N . ASN A 1 84 ? 8.187 -13.392 -12.034 1.00 91.25 84 ASN A N 1
ATOM 699 C CA . ASN A 1 84 ? 6.863 -13.787 -11.544 1.00 91.25 84 ASN A CA 1
ATOM 700 C C . ASN A 1 84 ? 6.865 -14.169 -10.058 1.00 91.25 84 ASN A C 1
ATOM 702 O O . ASN A 1 84 ? 5.887 -13.894 -9.366 1.00 91.25 84 ASN A O 1
ATOM 706 N N . GLU A 1 85 ? 7.935 -14.799 -9.573 1.00 91.75 85 GLU A N 1
ATOM 707 C CA . GLU A 1 85 ? 8.067 -15.139 -8.155 1.00 91.75 85 GLU A CA 1
ATOM 708 C C . GLU A 1 85 ? 8.344 -13.889 -7.315 1.00 91.75 85 GLU A C 1
ATOM 710 O O . GL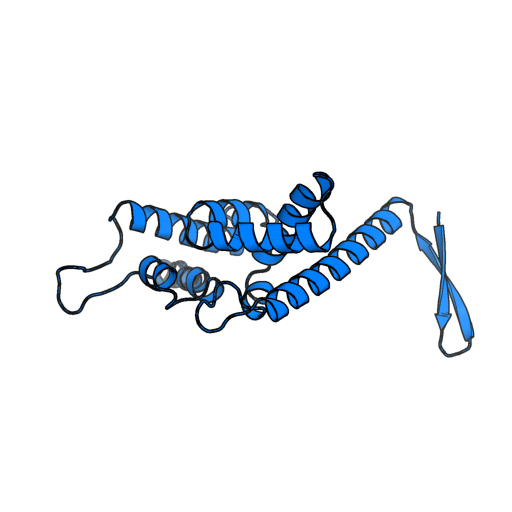U A 1 85 ? 7.721 -13.718 -6.275 1.00 91.75 85 GLU A O 1
ATOM 715 N N . SER A 1 86 ? 9.155 -12.944 -7.798 1.00 94.25 86 SER A N 1
ATOM 716 C CA . SER A 1 86 ? 9.364 -11.657 -7.119 1.00 94.25 86 SER A CA 1
ATOM 717 C C . SER A 1 86 ? 8.068 -10.849 -6.987 1.00 94.25 86 SER A C 1
ATOM 719 O O . SER A 1 86 ? 7.810 -10.290 -5.921 1.00 94.25 86 SER A O 1
ATOM 721 N N . LEU A 1 87 ? 7.223 -10.822 -8.029 1.00 93.81 87 LEU A N 1
ATOM 722 C CA . LEU A 1 87 ? 5.896 -10.191 -7.971 1.00 93.81 87 LEU A CA 1
ATOM 723 C C . LEU A 1 87 ? 4.994 -10.855 -6.924 1.00 93.81 87 LEU A C 1
ATOM 725 O O . LEU A 1 87 ? 4.376 -10.163 -6.117 1.00 93.81 87 LEU A O 1
ATOM 729 N N . LYS A 1 88 ? 4.931 -12.193 -6.913 1.00 91.88 88 LYS A N 1
ATOM 730 C CA . LYS A 1 88 ? 4.155 -12.940 -5.911 1.00 91.88 88 LYS A CA 1
ATOM 731 C C . LYS A 1 88 ? 4.662 -12.672 -4.497 1.00 91.88 88 LYS A C 1
ATOM 733 O O . LYS A 1 88 ? 3.850 -12.448 -3.609 1.00 91.88 88 LY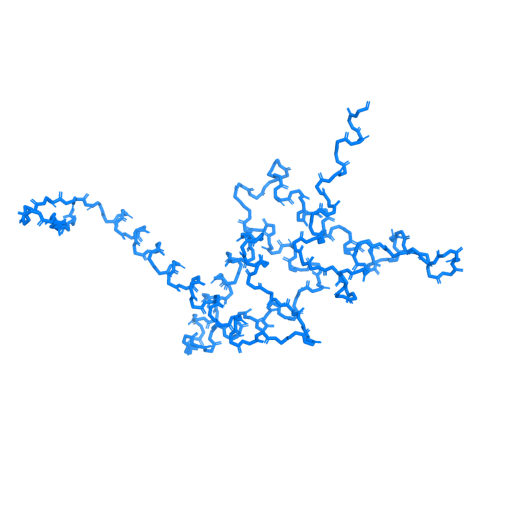S A O 1
ATOM 738 N N . SER A 1 89 ? 5.976 -12.658 -4.293 1.00 92.75 89 SER A N 1
ATOM 739 C CA . SER A 1 89 ? 6.582 -12.400 -2.986 1.00 92.75 89 SER A CA 1
ATOM 740 C C . SER A 1 89 ? 6.311 -10.981 -2.488 1.00 92.75 89 SER A C 1
ATOM 742 O O . SER A 1 89 ? 6.017 -10.807 -1.310 1.00 92.75 89 SER A O 1
ATOM 744 N N . ALA A 1 90 ? 6.343 -9.969 -3.364 1.00 93.88 90 ALA A N 1
ATOM 745 C CA . ALA A 1 90 ? 5.982 -8.597 -2.994 1.00 93.88 90 ALA A CA 1
ATOM 746 C C . ALA A 1 90 ? 4.519 -8.500 -2.523 1.00 93.88 90 ALA A C 1
ATOM 748 O O . ALA A 1 90 ? 4.231 -7.911 -1.484 1.00 93.88 90 ALA A O 1
ATOM 749 N N . LEU A 1 91 ? 3.604 -9.149 -3.248 1.00 92.75 91 LEU A N 1
ATOM 750 C CA . LEU A 1 91 ? 2.187 -9.223 -2.891 1.00 92.75 91 LEU A CA 1
ATOM 751 C C . LEU A 1 91 ? 1.932 -10.014 -1.600 1.00 92.75 91 LEU A C 1
ATOM 753 O O . LEU A 1 91 ? 1.160 -9.580 -0.749 1.00 92.75 91 LEU A O 1
ATOM 757 N N . ALA A 1 92 ? 2.611 -11.146 -1.419 1.00 91.38 92 ALA A N 1
ATOM 758 C CA . ALA A 1 92 ? 2.532 -11.931 -0.191 1.00 91.38 92 ALA A CA 1
ATOM 759 C C . ALA A 1 92 ? 3.068 -11.150 1.019 1.00 91.38 92 ALA A C 1
ATOM 761 O O . ALA A 1 92 ? 2.540 -11.283 2.121 1.00 91.38 92 ALA A O 1
ATOM 762 N N . HIS A 1 93 ? 4.092 -10.315 0.821 1.00 92.81 93 HIS A N 1
ATOM 763 C CA . HIS A 1 93 ? 4.592 -9.440 1.874 1.00 92.81 93 HIS A CA 1
ATOM 764 C C . HIS A 1 93 ? 3.517 -8.444 2.311 1.00 92.81 93 HIS A C 1
ATOM 766 O O . HIS A 1 93 ? 3.250 -8.363 3.505 1.00 92.81 93 HIS A O 1
ATOM 772 N N . PHE A 1 94 ? 2.837 -7.786 1.363 1.00 93.06 94 PHE A N 1
ATOM 773 C CA . PHE A 1 94 ? 1.706 -6.911 1.685 1.00 93.06 94 PHE A CA 1
ATOM 774 C C . PHE A 1 94 ? 0.609 -7.653 2.450 1.00 93.06 94 PHE A C 1
ATOM 776 O O . PHE A 1 94 ? 0.175 -7.188 3.495 1.00 93.06 94 PHE A O 1
ATOM 783 N N . HIS A 1 95 ? 0.201 -8.837 1.985 1.00 90.56 95 HIS A N 1
ATOM 784 C CA . HIS A 1 95 ? -0.811 -9.646 2.673 1.00 90.56 95 HIS A CA 1
ATOM 785 C C . HIS A 1 95 ? -0.463 -9.896 4.153 1.00 90.56 95 HIS A C 1
ATOM 787 O O . HIS A 1 95 ? -1.342 -9.896 5.011 1.00 90.56 95 HIS A O 1
ATOM 793 N N . ASN A 1 96 ? 0.819 -10.086 4.465 1.00 91.06 96 ASN A N 1
ATOM 794 C CA . ASN A 1 96 ? 1.269 -10.368 5.827 1.00 91.06 96 ASN A CA 1
ATOM 795 C C . ASN A 1 96 ? 1.428 -9.116 6.704 1.00 91.06 96 ASN A C 1
ATOM 797 O O . ASN A 1 96 ? 1.502 -9.258 7.922 1.00 91.06 96 ASN A O 1
ATOM 801 N N . THR A 1 97 ? 1.496 -7.919 6.116 1.00 93.00 97 THR A N 1
ATOM 802 C CA . THR A 1 97 ? 1.724 -6.654 6.839 1.00 93.00 97 THR A CA 1
ATOM 803 C C . THR A 1 97 ? 0.553 -5.675 6.752 1.00 93.00 97 THR A C 1
ATOM 805 O O . THR A 1 97 ? 0.541 -4.685 7.475 1.00 93.00 97 THR A O 1
ATOM 808 N N . ALA A 1 98 ? -0.463 -5.947 5.924 1.00 91.44 98 ALA A N 1
ATOM 809 C CA . ALA A 1 98 ? -1.578 -5.035 5.642 1.00 91.44 98 ALA A CA 1
ATOM 810 C C . ALA A 1 98 ? -2.275 -4.488 6.895 1.00 91.44 98 ALA A C 1
ATOM 812 O O . ALA A 1 98 ? -2.699 -3.332 6.928 1.00 91.44 98 ALA A O 1
ATOM 813 N N . TYR A 1 99 ? -2.363 -5.310 7.937 1.00 92.06 99 TYR A N 1
ATOM 814 C CA . TYR A 1 99 ? -3.074 -5.004 9.177 1.00 92.06 99 TYR A CA 1
ATOM 815 C C . TYR A 1 99 ? -2.131 -4.778 10.357 1.00 92.06 99 TYR A C 1
ATOM 817 O O . TYR A 1 99 ? -2.508 -5.023 11.500 1.00 92.06 99 TYR A O 1
ATOM 825 N N . THR A 1 100 ? -0.901 -4.338 10.097 1.00 94.19 100 THR A N 1
ATOM 826 C CA . THR A 1 100 ? 0.083 -4.064 11.145 1.00 94.19 100 THR A CA 1
ATOM 827 C C . THR A 1 100 ? 0.575 -2.613 11.074 1.00 94.19 100 THR A C 1
ATOM 829 O O . THR A 1 100 ? 0.488 -1.978 10.014 1.00 94.19 100 THR A O 1
ATOM 832 N N . PRO A 1 101 ? 1.079 -2.040 12.186 1.00 95.94 101 PRO A N 1
ATOM 833 C CA . PRO A 1 101 ? 1.654 -0.696 12.174 1.00 95.94 101 PRO A CA 1
ATOM 834 C C . PRO A 1 101 ? 2.797 -0.545 11.159 1.00 95.94 101 PRO A C 1
ATOM 836 O O . PRO A 1 101 ? 2.962 0.519 10.560 1.00 95.94 101 PRO A O 1
ATOM 839 N N . GLU A 1 102 ? 3.575 -1.608 10.947 1.00 96.62 102 GLU A N 1
ATOM 840 C CA . GLU A 1 102 ? 4.771 -1.609 10.101 1.00 96.62 102 GLU A CA 1
ATOM 841 C C . GLU A 1 102 ? 4.465 -1.189 8.664 1.00 96.62 102 GLU A C 1
ATOM 843 O O . GLU A 1 102 ? 5.242 -0.427 8.089 1.00 96.62 102 GLU A O 1
ATOM 848 N N . LEU A 1 103 ? 3.323 -1.596 8.093 1.00 96.25 103 LEU A N 1
ATOM 849 C CA . LEU A 1 103 ? 2.955 -1.152 6.748 1.00 96.25 103 LEU A CA 1
ATOM 850 C C . LEU A 1 103 ? 2.920 0.377 6.671 1.00 96.25 103 LEU A C 1
ATOM 852 O O . LEU A 1 103 ? 3.536 0.962 5.787 1.00 96.25 103 LEU A O 1
ATOM 856 N N . PHE A 1 104 ? 2.230 1.042 7.596 1.00 96.69 104 PHE A N 1
ATOM 857 C CA . PHE A 1 104 ? 2.056 2.495 7.543 1.00 96.69 104 PHE A CA 1
ATOM 858 C C . PHE A 1 104 ? 3.369 3.241 7.793 1.00 96.69 104 PHE A C 1
ATOM 860 O O . PHE A 1 104 ? 3.589 4.294 7.194 1.00 96.69 104 PHE A O 1
ATOM 867 N N . GLN A 1 105 ? 4.274 2.677 8.598 1.00 96.06 105 GLN A N 1
ATOM 868 C CA . GLN A 1 105 ? 5.643 3.188 8.725 1.00 96.06 105 GLN A CA 1
ATOM 869 C C . GLN A 1 105 ? 6.387 3.142 7.388 1.00 96.06 105 GLN A C 1
ATOM 871 O O . GLN A 1 105 ? 6.998 4.131 6.979 1.00 96.06 105 GLN A O 1
ATOM 876 N N . GLU A 1 106 ? 6.303 2.020 6.679 1.00 96.62 106 GLU A N 1
ATOM 877 C CA . GLU A 1 106 ? 6.972 1.859 5.391 1.00 96.62 106 GLU A CA 1
ATOM 878 C C . GLU A 1 106 ? 6.304 2.679 4.271 1.00 96.62 106 GLU A C 1
ATOM 880 O O . GLU A 1 106 ? 7.000 3.200 3.400 1.00 96.62 106 GLU A O 1
ATOM 885 N N . LEU A 1 107 ? 4.980 2.877 4.309 1.00 96.62 107 LEU A N 1
ATOM 886 C CA . LEU A 1 107 ? 4.272 3.779 3.392 1.00 96.62 107 LEU A CA 1
ATOM 887 C C . LEU A 1 107 ? 4.676 5.243 3.616 1.00 96.62 107 LEU A C 1
ATOM 889 O O . LEU A 1 107 ? 4.880 5.978 2.649 1.00 96.62 107 LEU A O 1
ATOM 893 N N . MET A 1 108 ? 4.849 5.674 4.872 1.00 95.88 108 MET A N 1
ATOM 894 C CA . MET A 1 108 ? 5.359 7.017 5.182 1.00 95.88 108 MET A CA 1
ATOM 895 C C . MET A 1 108 ? 6.742 7.260 4.564 1.00 95.88 108 MET A C 1
ATOM 897 O O . MET A 1 108 ? 7.000 8.358 4.072 1.00 95.88 108 MET A O 1
ATOM 901 N N . ALA A 1 109 ? 7.606 6.241 4.518 1.00 94.88 109 ALA A N 1
ATOM 902 C CA . ALA A 1 109 ? 8.928 6.342 3.897 1.00 94.88 109 ALA A CA 1
ATOM 903 C C . ALA A 1 109 ? 8.876 6.572 2.371 1.00 94.88 109 ALA A C 1
ATOM 905 O O . ALA A 1 109 ? 9.829 7.105 1.804 1.00 94.88 109 ALA A O 1
ATOM 906 N N . GLN A 1 110 ? 7.759 6.238 1.711 1.00 95.00 110 GLN A N 1
ATOM 907 C CA . GLN A 1 110 ? 7.556 6.505 0.280 1.00 95.00 110 GLN A CA 1
ATOM 908 C C . GLN A 1 110 ? 7.113 7.946 -0.012 1.00 95.00 110 GLN A C 1
ATOM 910 O O . GLN A 1 110 ? 7.117 8.371 -1.170 1.00 95.00 110 GLN A O 1
ATOM 915 N N . CYS A 1 111 ? 6.721 8.714 1.009 1.00 93.62 111 CYS A N 1
ATOM 916 C CA . CYS A 1 111 ? 6.310 10.103 0.834 1.00 93.62 111 CYS A CA 1
ATOM 917 C C . CYS A 1 111 ? 7.481 10.973 0.358 1.00 93.62 111 CYS A C 1
ATOM 919 O O . CYS A 1 111 ? 8.604 10.857 0.842 1.00 93.62 111 CYS A O 1
ATOM 921 N N . GLN A 1 112 ? 7.209 11.908 -0.555 1.00 89.12 112 GLN A N 1
ATOM 922 C CA . GLN A 1 112 ? 8.196 12.875 -1.043 1.00 89.12 112 GLN A CA 1
ATOM 923 C C . GLN A 1 112 ? 7.638 14.307 -0.919 1.00 89.12 112 GLN A C 1
ATOM 925 O O . GLN A 1 112 ? 6.720 14.652 -1.663 1.00 89.12 112 GLN A O 1
ATOM 930 N N . PRO A 1 113 ? 8.145 15.147 0.007 1.00 88.25 113 PRO A N 1
ATOM 931 C CA . PRO A 1 113 ? 9.109 14.810 1.057 1.00 88.25 113 PRO A CA 1
ATOM 932 C C . PRO A 1 113 ? 8.466 13.950 2.163 1.00 88.25 113 PRO A C 1
ATOM 934 O O . PRO A 1 113 ? 7.259 14.039 2.407 1.00 88.25 113 PRO A O 1
ATOM 937 N N . ALA A 1 114 ? 9.272 13.133 2.842 1.00 86.94 114 ALA A N 1
ATOM 938 C CA . ALA A 1 114 ? 8.854 12.333 3.996 1.00 86.94 114 ALA A CA 1
ATOM 939 C C . ALA A 1 114 ? 8.883 13.182 5.278 1.00 86.94 114 ALA A C 1
ATOM 941 O O . ALA A 1 114 ? 9.717 12.978 6.159 1.00 86.94 114 ALA A O 1
ATOM 942 N N . THR A 1 115 ? 8.024 14.202 5.343 1.00 88.12 115 THR A N 1
ATOM 943 C CA . THR A 1 115 ? 7.972 15.142 6.471 1.00 88.12 115 THR A CA 1
ATOM 944 C C . THR A 1 115 ? 6.537 15.419 6.926 1.00 88.12 115 THR A C 1
ATOM 946 O O . THR A 1 115 ? 5.605 15.268 6.132 1.00 88.12 115 THR A O 1
ATOM 949 N N . PRO A 1 116 ? 6.327 15.869 8.180 1.00 85.75 116 PRO A N 1
ATOM 950 C CA . PRO A 1 116 ? 4.996 16.174 8.712 1.00 85.75 116 PRO A CA 1
ATOM 951 C C . PRO A 1 116 ? 4.232 17.276 7.964 1.00 85.75 116 PRO A C 1
ATOM 953 O O . PRO A 1 116 ? 3.025 17.414 8.136 1.00 85.75 116 PRO A O 1
ATOM 956 N N . GLU A 1 117 ? 4.882 18.086 7.135 1.00 88.38 117 GLU A N 1
ATOM 957 C CA . GLU A 1 117 ? 4.204 19.094 6.315 1.00 88.38 117 GLU A CA 1
ATOM 958 C C . GLU A 1 117 ? 3.459 18.446 5.137 1.00 88.38 117 GLU A C 1
ATOM 960 O O . GLU A 1 117 ? 2.420 18.957 4.704 1.00 88.38 117 GLU A O 1
ATOM 965 N N . ASN A 1 118 ? 3.931 17.286 4.664 1.00 90.62 118 ASN A N 1
ATOM 966 C CA . ASN A 1 118 ? 3.296 16.530 3.594 1.00 90.62 118 ASN A CA 1
ATOM 967 C C . ASN A 1 118 ? 1.924 15.993 4.062 1.00 90.62 118 ASN A C 1
ATOM 969 O O . ASN A 1 118 ? 1.858 15.225 5.027 1.00 90.62 118 ASN A O 1
ATOM 973 N N . PRO A 1 119 ? 0.811 16.366 3.398 1.00 90.81 119 PRO A N 1
ATOM 974 C CA . PRO A 1 119 ? -0.523 15.894 3.768 1.00 90.81 119 PRO A CA 1
ATOM 975 C C . PRO A 1 119 ? -0.640 14.367 3.792 1.00 90.81 119 PRO A C 1
ATOM 977 O O . PRO A 1 119 ? -1.231 13.819 4.718 1.00 90.81 119 PRO A O 1
ATOM 980 N N . ARG A 1 120 ? -0.023 13.678 2.824 1.00 91.88 120 ARG A N 1
ATOM 981 C CA . ARG A 1 120 ? -0.040 12.212 2.750 1.00 91.88 120 ARG A CA 1
ATOM 982 C C . ARG A 1 120 ? 0.693 11.586 3.928 1.00 91.88 120 ARG A C 1
ATOM 984 O O . ARG A 1 120 ? 0.147 10.700 4.577 1.00 91.88 120 ARG A O 1
ATOM 991 N N . TYR A 1 121 ? 1.875 12.110 4.256 1.00 94.44 121 TYR A N 1
ATOM 992 C CA . TYR A 1 121 ? 2.638 11.665 5.422 1.00 94.44 121 TYR A CA 1
ATOM 993 C C . TYR A 1 121 ? 1.810 11.809 6.702 1.00 94.44 121 TYR A C 1
ATOM 995 O O . TYR A 1 121 ? 1.735 10.875 7.492 1.00 94.44 121 TYR A O 1
ATOM 1003 N N . ARG A 1 122 ? 1.131 12.949 6.895 1.00 92.94 122 ARG A N 1
ATOM 1004 C CA . ARG A 1 122 ? 0.266 13.164 8.068 1.00 92.94 122 ARG A CA 1
ATOM 1005 C C . ARG A 1 122 ? -0.870 12.157 8.158 1.00 92.94 122 ARG A C 1
ATOM 1007 O O . ARG A 1 122 ? -1.107 11.630 9.239 1.00 92.94 122 ARG A O 1
ATOM 1014 N N . MET A 1 123 ? -1.553 11.890 7.047 1.00 93.69 123 MET A N 1
ATOM 1015 C CA . MET A 1 123 ? -2.653 10.921 7.014 1.00 93.69 123 MET A CA 1
ATOM 1016 C C . MET A 1 123 ? -2.156 9.511 7.358 1.00 93.69 123 MET A C 1
ATOM 1018 O O . MET A 1 123 ? -2.759 8.831 8.184 1.00 93.69 123 MET A O 1
ATOM 1022 N N . LEU A 1 124 ? -1.018 9.099 6.794 1.00 95.56 124 LEU A N 1
ATOM 1023 C CA . LEU A 1 124 ? -0.396 7.806 7.094 1.00 95.56 124 LEU A CA 1
ATOM 1024 C C . LEU A 1 124 ? 0.114 7.725 8.542 1.00 95.56 124 LEU A C 1
ATOM 1026 O O . LEU A 1 124 ? -0.052 6.690 9.183 1.00 95.56 124 LEU A O 1
ATOM 1030 N N . SER A 1 125 ? 0.667 8.814 9.085 1.00 95.62 125 SER A N 1
ATOM 1031 C CA . SER A 1 125 ? 1.089 8.906 10.492 1.00 95.62 125 SER A CA 1
ATOM 1032 C C . SER A 1 125 ? -0.099 8.776 11.442 1.00 95.62 125 SER A C 1
ATOM 1034 O O . SER A 1 125 ? -0.021 8.039 12.420 1.00 95.62 125 SER A O 1
ATOM 1036 N N . ALA A 1 126 ? -1.221 9.432 11.138 1.00 94.75 126 ALA A N 1
ATOM 1037 C CA . ALA A 1 126 ? -2.443 9.328 11.932 1.00 94.75 126 ALA A CA 1
ATOM 1038 C C . ALA A 1 126 ? -3.046 7.913 11.875 1.00 94.75 126 ALA A C 1
ATOM 1040 O O . ALA A 1 126 ? -3.442 7.369 12.907 1.00 94.75 126 ALA A O 1
ATOM 1041 N N . ALA A 1 127 ? -3.047 7.283 10.695 1.00 95.88 127 ALA A N 1
ATOM 1042 C CA . ALA A 1 127 ? -3.449 5.888 10.535 1.00 95.88 127 ALA A CA 1
ATOM 1043 C C . ALA A 1 127 ? -2.555 4.945 11.364 1.00 95.88 127 ALA A C 1
ATOM 1045 O O . ALA A 1 127 ? -3.064 4.119 12.124 1.00 95.88 127 ALA A O 1
ATOM 1046 N N . HIS A 1 128 ? -1.231 5.129 11.297 1.00 96.81 128 HIS A N 1
ATOM 1047 C CA . HIS A 1 128 ? -0.258 4.402 12.115 1.00 96.81 128 HIS A CA 1
ATOM 1048 C C . HIS A 1 128 ? -0.529 4.573 13.621 1.00 96.81 128 HIS A C 1
ATOM 1050 O O . HIS A 1 128 ? -0.644 3.588 14.351 1.00 96.81 128 HIS A O 1
ATOM 1056 N N . GLU A 1 129 ? -0.692 5.809 14.097 1.00 95.75 129 GLU A N 1
ATOM 1057 C CA . GLU A 1 129 ? -0.995 6.107 15.502 1.00 95.75 129 GLU A CA 1
ATOM 1058 C C . GLU A 1 129 ? -2.316 5.476 15.959 1.00 9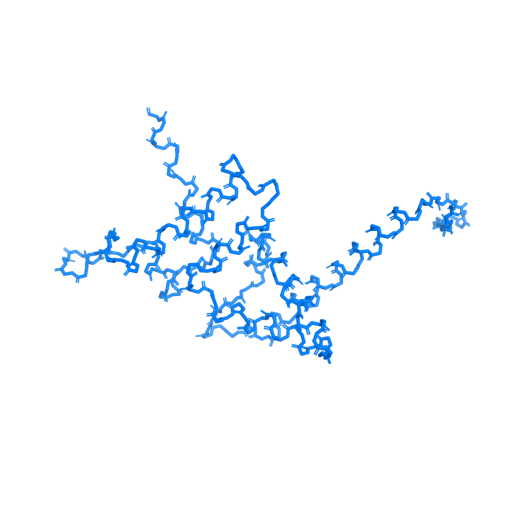5.75 129 GLU A C 1
ATOM 1060 O O . GLU A 1 129 ? -2.389 4.915 17.055 1.00 95.75 129 GLU A O 1
ATOM 1065 N N . SER A 1 130 ? -3.349 5.499 15.112 1.00 95.44 130 SER A N 1
ATOM 1066 C CA . SER A 1 130 ? -4.635 4.857 15.397 1.00 95.44 130 SER A CA 1
ATOM 1067 C C . SER A 1 130 ? -4.501 3.340 15.557 1.00 95.44 130 SER A C 1
ATOM 1069 O O . SER A 1 130 ? -5.207 2.746 16.382 1.00 95.44 130 SER A O 1
ATOM 1071 N N . ILE A 1 131 ? -3.608 2.688 14.803 1.00 96.25 131 ILE A N 1
ATOM 1072 C CA . ILE A 1 131 ? -3.325 1.257 14.982 1.00 96.25 131 ILE A CA 1
ATOM 1073 C C . ILE A 1 131 ? -2.654 1.014 16.334 1.00 96.25 131 ILE A C 1
ATOM 1075 O O . ILE A 1 131 ? -3.158 0.219 17.128 1.00 96.25 131 ILE A O 1
ATOM 1079 N N . ILE A 1 132 ? -1.601 1.768 16.651 1.00 96.94 132 ILE A N 1
ATOM 1080 C CA . ILE A 1 132 ? -0.881 1.650 17.927 1.00 96.94 132 ILE A CA 1
ATOM 1081 C C . ILE A 1 132 ? -1.818 1.864 19.127 1.00 96.94 132 ILE A C 1
ATOM 1083 O O . ILE A 1 132 ? -1.770 1.119 20.109 1.00 96.94 132 ILE A O 1
ATOM 1087 N N . LEU A 1 133 ? -2.710 2.858 19.065 1.00 95.50 133 LEU A N 1
ATOM 1088 C CA . LEU A 1 133 ? -3.695 3.104 20.123 1.00 95.50 133 LEU A CA 1
ATOM 1089 C C . LEU A 1 133 ? -4.692 1.950 20.267 1.00 95.50 133 LEU A C 1
ATOM 1091 O O . LEU A 1 133 ? -5.079 1.618 21.391 1.00 95.50 133 LEU A O 1
ATOM 1095 N N . HIS A 1 134 ? -5.105 1.333 19.158 1.00 94.81 134 HIS A N 1
ATOM 1096 C CA . HIS A 1 134 ? -5.988 0.170 19.183 1.00 94.81 134 HIS A CA 1
ATOM 1097 C C . HIS A 1 134 ? -5.318 -1.037 19.842 1.00 94.81 134 HIS A C 1
ATOM 1099 O O . HIS A 1 134 ? -5.902 -1.618 20.756 1.00 94.81 134 HIS A O 1
ATOM 1105 N N . GLU A 1 135 ? -4.084 -1.360 19.453 1.00 94.44 135 GLU A N 1
ATOM 1106 C CA . GLU A 1 135 ? -3.307 -2.468 20.029 1.00 94.44 135 GLU A CA 1
ATOM 1107 C C . GLU A 1 135 ? -3.053 -2.286 21.531 1.00 94.44 135 GLU A C 1
ATOM 1109 O O . GLU A 1 135 ? -3.092 -3.245 22.300 1.00 94.44 135 GLU A O 1
ATOM 1114 N N . GLN A 1 136 ? -2.868 -1.042 21.979 1.00 94.44 136 GLN A N 1
ATOM 1115 C CA . GLN A 1 136 ? -2.718 -0.708 23.399 1.00 94.44 136 GLN A CA 1
ATOM 1116 C C . GLN A 1 136 ? -4.045 -0.688 24.178 1.00 94.44 136 GLN A C 1
ATOM 1118 O O . GLN A 1 136 ? -4.040 -0.408 25.378 1.00 94.44 136 GLN A O 1
ATOM 1123 N N . GLY A 1 137 ? -5.186 -0.917 23.521 1.00 92.62 137 GLY A N 1
ATOM 1124 C CA . GLY A 1 137 ? -6.511 -0.820 24.138 1.00 92.62 137 GLY A CA 1
ATOM 1125 C C . GLY A 1 137 ? -6.919 0.607 24.528 1.00 92.62 137 GLY A C 1
ATOM 1126 O O . GLY A 1 137 ? -7.837 0.784 25.324 1.00 92.62 137 GLY A O 1
ATOM 1127 N N . LYS A 1 138 ? -6.255 1.630 23.976 1.00 92.69 138 LYS A N 1
ATOM 1128 C CA . LYS A 1 138 ? -6.505 3.064 24.224 1.00 92.69 138 LYS A CA 1
ATOM 1129 C C . LYS A 1 138 ? -7.360 3.715 23.129 1.00 92.69 138 LYS A C 1
ATOM 1131 O O . LYS A 1 138 ? -7.305 4.926 22.933 1.00 92.69 138 LYS A O 1
ATOM 1136 N N . CYS A 1 139 ? -8.121 2.918 22.385 1.00 91.75 139 CYS A N 1
ATOM 1137 C CA . CYS A 1 139 ? -9.005 3.395 21.324 1.00 91.75 139 CYS A CA 1
ATOM 1138 C C . CYS A 1 139 ? -10.430 3.674 21.833 1.00 91.75 139 CYS A C 1
ATOM 1140 O O . CYS A 1 139 ? -10.793 3.335 22.957 1.00 91.75 139 CYS A O 1
ATOM 1142 N N . SER A 1 140 ? -11.268 4.248 20.969 1.00 87.88 140 SER A N 1
ATOM 1143 C CA . SER A 1 140 ? -12.673 4.571 21.253 1.00 87.88 140 SER A CA 1
ATOM 1144 C C . SER A 1 140 ? -13.637 3.374 21.187 1.00 87.88 140 SER A C 1
ATOM 1146 O O . SER A 1 140 ? -14.852 3.567 21.226 1.00 87.88 140 SER A O 1
ATOM 1148 N N . CYS A 1 141 ? -13.136 2.136 21.082 1.00 91.50 141 CYS A N 1
ATOM 1149 C CA . CYS A 1 141 ? -14.002 0.960 20.999 1.00 91.50 141 CYS A CA 1
ATOM 1150 C C . CYS A 1 141 ? -14.783 0.726 22.303 1.00 91.50 141 CYS A C 1
ATOM 1152 O O . CYS A 1 141 ? -14.197 0.655 23.383 1.00 91.50 141 CYS A O 1
ATOM 1154 N N . SER A 1 142 ? -16.096 0.499 22.210 1.00 84.06 142 SER A N 1
ATOM 1155 C CA . SER A 1 142 ? -16.955 0.188 23.359 1.00 84.06 142 SER A CA 1
ATOM 1156 C C . SER A 1 142 ? -17.401 -1.281 23.366 1.00 84.06 142 SER A C 1
ATOM 1158 O O . SER A 1 142 ? -18.550 -1.633 23.108 1.00 84.06 142 SER A O 1
ATOM 1160 N N . TYR A 1 143 ? -16.486 -2.185 23.722 1.00 77.31 143 TYR A N 1
ATOM 1161 C CA . TYR A 1 143 ? -16.771 -3.630 23.759 1.00 77.31 143 TYR A CA 1
ATOM 1162 C C . TYR A 1 143 ? -17.919 -4.012 24.717 1.00 77.31 143 TYR A C 1
ATOM 1164 O O . TYR A 1 143 ? -18.683 -4.944 24.441 1.00 77.31 143 TYR A O 1
ATOM 1172 N N . PHE A 1 144 ? -18.048 -3.279 25.829 1.00 77.88 144 PHE A N 1
ATOM 1173 C CA . PHE A 1 144 ? -18.934 -3.613 26.951 1.00 77.88 144 PHE A CA 1
ATOM 1174 C C . PHE A 1 144 ? -20.150 -2.684 27.107 1.00 77.88 144 PHE A C 1
ATOM 1176 O O . PHE A 1 144 ? -20.981 -2.921 27.982 1.00 77.88 144 PHE A O 1
ATOM 1183 N N . VAL A 1 145 ? -20.290 -1.653 26.265 1.00 74.12 145 VAL A N 1
ATOM 1184 C CA . VAL A 1 145 ? -21.403 -0.687 26.320 1.00 74.12 145 VAL A CA 1
ATOM 1185 C C . VAL A 1 145 ? -22.263 -0.847 25.067 1.00 74.12 145 VAL A C 1
ATOM 1187 O O . VAL A 1 145 ? -21.733 -1.045 23.979 1.00 74.12 145 VAL A O 1
ATOM 1190 N N . LYS A 1 146 ? -23.596 -0.806 25.209 1.00 75.12 146 LYS A N 1
ATOM 1191 C CA . LYS A 1 146 ? -24.532 -0.849 24.072 1.00 75.12 146 LYS A CA 1
ATOM 1192 C C . LYS A 1 146 ? -25.015 0.569 23.716 1.00 75.12 146 LYS A C 1
ATOM 1194 O O . LYS A 1 146 ? -25.430 1.273 24.635 1.00 75.12 146 LYS A O 1
ATOM 1199 N N . PRO A 1 147 ? -25.047 0.951 22.423 1.00 79.00 147 PRO A N 1
ATOM 1200 C CA . PRO A 1 147 ? -24.550 0.189 21.272 1.00 79.00 147 PRO A CA 1
ATOM 1201 C C . PRO A 1 147 ? -23.015 0.097 21.264 1.00 79.00 147 PRO A C 1
ATOM 1203 O O . PRO A 1 147 ? -22.332 0.996 21.755 1.00 79.00 147 PRO A O 1
ATOM 1206 N N . ARG A 1 148 ? -22.489 -1.006 20.711 1.00 81.81 148 ARG A N 1
ATOM 1207 C CA . ARG A 1 148 ? -21.046 -1.150 20.489 1.00 81.81 148 ARG A CA 1
ATOM 1208 C C . ARG A 1 148 ? -20.620 -0.127 19.442 1.00 81.81 148 ARG A C 1
ATOM 1210 O O . ARG A 1 148 ? -21.232 -0.052 18.380 1.00 81.81 148 ARG A O 1
ATOM 1217 N N . LEU A 1 149 ? -19.588 0.635 19.755 1.00 86.25 149 LEU A N 1
ATOM 1218 C CA . LEU A 1 149 ? -18.930 1.581 18.868 1.00 86.25 149 LEU A CA 1
ATOM 1219 C C . LEU A 1 149 ? -17.562 1.002 18.534 1.00 86.25 149 LEU A C 1
ATOM 1221 O O . LEU A 1 149 ? -16.813 0.632 19.437 1.00 86.25 149 LEU A O 1
ATOM 1225 N N . TRP A 1 150 ? -17.256 0.907 17.245 1.00 92.19 150 TRP A N 1
ATOM 1226 C CA . TRP A 1 150 ? -15.976 0.421 16.745 1.00 92.19 150 TRP A CA 1
ATOM 1227 C C . TRP A 1 150 ? -15.180 1.586 16.174 1.00 92.19 150 TRP A C 1
ATOM 1229 O O . TRP A 1 150 ? -15.705 2.361 15.376 1.00 92.19 150 TRP A O 1
ATOM 1239 N N . CYS A 1 151 ? -13.918 1.720 16.581 1.00 93.00 151 CYS A N 1
ATOM 1240 C CA . CYS A 1 151 ? -13.029 2.720 15.995 1.00 93.00 151 CYS A CA 1
ATOM 1241 C C . CYS A 1 151 ? -12.641 2.326 14.560 1.00 93.00 151 CYS A C 1
ATOM 1243 O O . CYS A 1 151 ? -12.754 1.157 14.182 1.00 93.00 151 CYS A O 1
ATOM 1245 N N . ALA A 1 152 ? -12.127 3.283 13.781 1.00 93.31 152 ALA A N 1
ATOM 1246 C CA . ALA A 1 152 ? -11.709 3.052 12.396 1.00 93.31 152 ALA A CA 1
ATOM 1247 C C . ALA A 1 152 ? -10.727 1.870 12.262 1.00 93.31 152 ALA A C 1
ATOM 1249 O O . ALA A 1 152 ? -10.948 0.998 11.427 1.00 93.31 152 ALA A O 1
ATOM 1250 N N . THR A 1 153 ? -9.731 1.755 13.154 1.00 95.44 153 THR A N 1
ATOM 1251 C CA . THR A 1 153 ? -8.804 0.605 13.167 1.00 95.44 153 THR A CA 1
ATOM 1252 C C . THR A 1 153 ? -9.520 -0.740 13.290 1.00 95.44 153 THR A C 1
ATOM 1254 O O . THR A 1 153 ? -9.186 -1.681 12.580 1.00 95.44 153 THR A O 1
ATOM 1257 N N . HIS A 1 154 ? -10.520 -0.853 14.172 1.00 95.12 154 HIS A N 1
ATOM 1258 C CA . HIS A 1 154 ? -11.244 -2.114 14.350 1.00 95.12 154 HIS A CA 1
ATOM 1259 C C . HIS A 1 154 ? -11.997 -2.508 13.080 1.00 95.12 154 HIS A C 1
ATOM 1261 O O . HIS A 1 154 ? -11.997 -3.674 12.690 1.00 95.12 154 HIS A O 1
ATOM 1267 N N . ARG A 1 155 ? -12.626 -1.522 12.431 1.00 93.44 155 ARG A N 1
ATOM 1268 C CA . ARG A 1 155 ? -13.343 -1.716 11.169 1.00 93.44 155 ARG A CA 1
ATOM 1269 C C . ARG A 1 155 ? -12.379 -2.127 10.055 1.00 93.44 155 ARG A C 1
ATOM 1271 O O . ARG A 1 155 ? -12.673 -3.069 9.330 1.00 93.44 155 ARG A O 1
ATOM 1278 N N . TYR A 1 156 ? -11.201 -1.505 9.984 1.00 93.56 156 TYR A N 1
ATOM 1279 C CA . TYR A 1 156 ? -10.133 -1.889 9.057 1.00 93.56 156 TYR A CA 1
ATOM 1280 C C . TYR A 1 156 ? -9.656 -3.334 9.285 1.00 93.56 156 TYR A C 1
ATOM 1282 O O . TYR A 1 156 ? -9.635 -4.135 8.356 1.00 93.56 156 TYR A O 1
ATOM 1290 N N . PHE A 1 157 ? -9.380 -3.721 10.533 1.00 92.62 157 PHE A N 1
ATOM 1291 C CA . PHE A 1 157 ? -8.971 -5.091 10.882 1.00 92.62 157 PHE A CA 1
ATOM 1292 C C . PHE A 1 157 ? -10.061 -6.137 10.637 1.00 92.62 157 PHE A C 1
ATOM 1294 O O . PHE A 1 157 ? -9.762 -7.295 10.358 1.00 92.62 157 PHE A O 1
ATOM 1301 N N . SER A 1 158 ? -11.325 -5.730 10.727 1.00 90.75 158 SER A N 1
ATOM 1302 C CA . SER A 1 158 ? -12.478 -6.585 10.433 1.00 90.75 158 SER A CA 1
ATOM 1303 C C . SER A 1 158 ? -12.835 -6.607 8.943 1.00 90.75 158 SER A C 1
ATOM 1305 O O . SER A 1 158 ? -13.860 -7.183 8.585 1.00 90.75 158 SER A O 1
ATOM 1307 N N . MET A 1 159 ? -12.011 -5.987 8.086 1.00 88.50 159 MET A N 1
ATOM 1308 C CA . MET A 1 159 ? -12.225 -5.864 6.639 1.00 88.50 159 MET A CA 1
ATOM 1309 C C . MET A 1 159 ? -13.529 -5.127 6.275 1.00 88.50 159 MET A C 1
ATOM 1311 O O . MET A 1 159 ? -14.061 -5.285 5.180 1.00 88.50 159 MET A O 1
ATOM 1315 N N . GLU A 1 160 ? -14.063 -4.314 7.193 1.00 90.31 160 GLU A N 1
ATOM 1316 C CA . GLU A 1 160 ? -15.203 -3.422 6.938 1.00 90.31 160 GLU A CA 1
ATOM 1317 C C . GLU A 1 160 ? -14.774 -2.107 6.274 1.00 90.31 160 GLU A C 1
ATOM 1319 O O . GLU A 1 160 ? -15.606 -1.410 5.694 1.00 90.31 160 GLU A O 1
ATOM 1324 N N . LEU A 1 161 ? -13.496 -1.744 6.411 1.00 91.25 161 LEU A N 1
ATOM 1325 C CA . LEU A 1 161 ? -12.867 -0.621 5.725 1.00 91.25 161 LEU A CA 1
ATOM 1326 C C . LEU A 1 161 ? -11.704 -1.129 4.890 1.00 91.25 161 LEU A C 1
ATOM 1328 O O . LEU A 1 161 ? -10.962 -2.015 5.311 1.00 91.25 161 LEU A O 1
ATOM 1332 N N . GLU A 1 162 ? -11.531 -0.507 3.737 1.00 91.50 162 GLU A N 1
ATOM 1333 C CA . GLU A 1 162 ? -10.392 -0.736 2.856 1.00 91.50 162 GLU A CA 1
ATOM 1334 C C . GLU A 1 162 ? -9.305 0.293 3.183 1.00 91.50 162 GLU A C 1
ATOM 1336 O O . GLU A 1 162 ? -9.564 1.271 3.894 1.00 91.50 162 GLU A O 1
ATOM 1341 N N . ILE A 1 163 ? -8.065 0.066 2.744 1.00 93.31 163 ILE A N 1
ATOM 1342 C CA . ILE A 1 163 ? -6.933 0.884 3.202 1.00 93.31 163 ILE A CA 1
ATOM 1343 C C . ILE A 1 163 ? -7.098 2.360 2.818 1.00 93.31 163 ILE A C 1
ATOM 1345 O O . ILE A 1 163 ? -6.803 3.233 3.637 1.00 93.31 163 ILE A O 1
ATOM 1349 N N . SER A 1 164 ? -7.628 2.662 1.629 1.00 93.31 164 SER A N 1
ATOM 1350 C CA . SER A 1 164 ? -7.904 4.037 1.213 1.00 93.31 164 SER A CA 1
ATOM 1351 C C . SER A 1 164 ? -8.936 4.713 2.111 1.00 93.31 164 SER A C 1
ATOM 1353 O O . SER A 1 164 ? -8.726 5.856 2.516 1.00 93.31 164 SER A O 1
ATOM 1355 N N . ASP A 1 165 ? -10.015 4.006 2.457 1.00 93.06 165 ASP A N 1
ATOM 1356 C CA . ASP A 1 165 ? -11.092 4.529 3.303 1.00 93.06 165 ASP A CA 1
ATOM 1357 C C . ASP A 1 165 ? -10.606 4.725 4.740 1.00 93.06 165 ASP A C 1
ATOM 1359 O O . ASP A 1 165 ? -10.859 5.761 5.351 1.00 93.06 165 ASP A O 1
ATOM 1363 N N . PHE A 1 166 ? -9.833 3.769 5.262 1.00 94.25 166 PHE A N 1
ATOM 1364 C CA . PHE A 1 166 ? -9.220 3.871 6.581 1.00 94.25 166 PHE A CA 1
ATOM 1365 C C . PHE A 1 166 ? -8.281 5.078 6.682 1.00 94.25 166 PHE A C 1
ATOM 1367 O O . PHE A 1 166 ? -8.369 5.838 7.642 1.00 94.25 166 PHE A O 1
ATOM 1374 N N . ILE A 1 167 ? -7.416 5.299 5.687 1.00 93.88 167 ILE A N 1
ATOM 1375 C CA . ILE A 1 167 ? -6.549 6.485 5.648 1.00 93.88 167 ILE A CA 1
ATOM 1376 C C . ILE A 1 167 ? -7.397 7.765 5.538 1.00 93.88 167 ILE A C 1
ATOM 1378 O O . ILE A 1 167 ? -7.070 8.780 6.159 1.00 93.88 167 ILE A O 1
ATOM 1382 N N . ALA A 1 168 ? -8.491 7.728 4.769 1.00 91.06 168 ALA A N 1
ATOM 1383 C CA . ALA A 1 168 ? -9.347 8.885 4.534 1.00 91.06 168 ALA A CA 1
ATOM 1384 C C . ALA A 1 168 ? -10.075 9.381 5.796 1.00 91.06 168 ALA A C 1
ATOM 1386 O O . ALA A 1 168 ? -10.294 10.590 5.904 1.00 91.06 168 ALA A O 1
ATOM 1387 N N . GLU A 1 169 ? -10.360 8.514 6.774 1.00 90.19 169 GLU A N 1
ATOM 1388 C CA . GLU A 1 169 ? -10.931 8.894 8.084 1.00 90.19 169 GLU A CA 1
ATOM 1389 C C . GLU A 1 169 ? -10.094 9.979 8.794 1.00 90.19 169 GLU A C 1
ATOM 1391 O O . GLU A 1 169 ? -10.617 10.810 9.535 1.00 90.19 169 GLU A O 1
ATOM 1396 N N . PHE A 1 170 ? -8.788 10.040 8.517 1.00 84.81 170 PHE A N 1
ATOM 1397 C CA . PHE A 1 170 ? -7.868 11.002 9.130 1.00 84.81 170 PHE A CA 1
ATOM 1398 C C . PHE A 1 170 ? -7.689 12.294 8.319 1.00 84.81 170 PHE A C 1
ATOM 1400 O O . PHE A 1 170 ? -6.952 13.189 8.735 1.00 84.81 170 PHE A O 1
ATOM 1407 N N . THR A 1 171 ? -8.391 12.431 7.189 1.00 70.00 171 THR A N 1
ATOM 1408 C CA . THR A 1 171 ? -8.411 13.663 6.378 1.00 70.00 171 THR A CA 1
ATOM 1409 C C . THR A 1 171 ? -9.173 14.790 7.087 1.00 70.00 171 THR A C 1
ATOM 1411 O O . THR A 1 171 ? -8.845 15.959 6.908 1.00 70.00 171 THR A O 1
ATOM 1414 N N . LEU A 1 172 ? -10.159 14.447 7.927 1.00 54.12 172 LEU A N 1
ATOM 1415 C CA . LEU A 1 172 ? -11.154 15.380 8.478 1.00 54.12 172 LEU A CA 1
ATOM 1416 C C . LEU A 1 172 ? -10.810 15.957 9.865 1.00 54.12 172 LEU A C 1
ATOM 1418 O O . LEU A 1 172 ? -11.471 16.877 10.331 1.00 54.12 172 LEU A O 1
ATOM 1422 N N . ILE A 1 173 ? -9.754 15.481 10.531 1.00 52.38 173 ILE A N 1
ATOM 1423 C CA . ILE A 1 173 ? -9.495 15.811 11.951 1.00 52.38 173 ILE A CA 1
ATOM 1424 C C . ILE A 1 173 ? -8.901 17.226 12.153 1.00 52.38 173 ILE A C 1
ATOM 1426 O O . ILE A 1 173 ? -8.824 17.714 13.282 1.00 52.38 173 ILE A O 1
ATOM 1430 N N . LYS A 1 174 ? -8.510 17.937 11.083 1.00 46.81 174 LYS A N 1
ATOM 1431 C CA . LYS A 1 174 ? -7.964 19.305 11.196 1.00 46.81 174 LYS A CA 1
ATOM 1432 C C . LYS A 1 174 ? -8.939 20.441 10.901 1.00 46.81 174 LYS A C 1
ATOM 1434 O O . LYS A 1 174 ? -8.737 21.512 11.457 1.00 46.81 174 LYS A O 1
ATOM 1439 N N . GLU A 1 175 ? -9.983 20.238 10.103 1.00 46.19 175 GLU A N 1
ATOM 1440 C CA . GLU A 1 175 ? -10.888 21.351 9.768 1.00 46.19 175 GLU A CA 1
ATOM 1441 C C . GLU A 1 175 ? -11.860 21.694 10.910 1.00 46.19 175 GLU A C 1
ATOM 1443 O O . GLU A 1 175 ? -12.265 22.844 11.031 1.00 46.19 175 GLU A O 1
ATOM 1448 N N . GLU A 1 176 ? -12.163 20.753 11.812 1.00 43.72 176 GLU A N 1
ATOM 1449 C CA . GLU A 1 176 ? -13.027 21.012 12.980 1.00 43.72 176 GLU A CA 1
ATOM 1450 C C . GLU A 1 176 ? -12.276 21.508 14.227 1.00 43.72 176 GLU A C 1
ATOM 1452 O O . GLU A 1 176 ? -12.894 22.051 15.135 1.00 43.72 176 GLU A O 1
ATOM 1457 N N . ASN A 1 177 ? -10.950 21.348 14.289 1.00 44.34 177 ASN A N 1
ATOM 1458 C CA . ASN A 1 177 ? -10.145 21.801 15.435 1.00 44.34 177 ASN A CA 1
ATOM 1459 C C . ASN A 1 177 ? -9.498 23.184 15.218 1.00 44.34 177 ASN A C 1
ATOM 1461 O O . ASN A 1 177 ? -8.852 23.705 16.128 1.00 44.34 177 ASN A O 1
ATOM 1465 N N . GLU A 1 178 ? -9.660 23.768 14.027 1.00 43.91 178 GLU A N 1
ATOM 1466 C CA . GLU A 1 178 ? -9.188 25.114 13.664 1.00 43.91 178 GLU A CA 1
ATOM 1467 C C . GLU A 1 178 ? -10.349 26.097 13.352 1.00 43.91 178 GLU A C 1
ATOM 1469 O O . GLU A 1 178 ? -10.079 27.237 12.967 1.00 43.91 178 GLU A O 1
ATOM 1474 N N . ALA A 1 179 ? -11.616 25.693 13.546 1.00 40.91 179 ALA A N 1
ATOM 1475 C CA . ALA A 1 179 ? -12.829 26.514 13.371 1.00 40.91 179 ALA A CA 1
ATOM 1476 C C . ALA A 1 179 ? -13.483 26.887 14.714 1.00 40.91 179 ALA A C 1
ATOM 1478 O O . ALA A 1 179 ? -13.978 28.035 14.823 1.00 40.91 179 ALA A O 1
#

Foldseek 3Di:
DDWDWDADPVRDIDIDDDDPVRVVVVVVVVVLVVVLVVLQVVCVVPADPVLGQDHSVCCVLQVLLSVQLVVQLVVVVVVVDDSVVSSVRSVVVCSVPVLDLVVLVSSLVSDVVSDCVDLSNVLSVVLSVQSVCVVVVNDPFDPPDPPTDDDLSRCVVVVVDDPSRSSVVRVPPPPVVVD

Radius of gyration: 21.09 Å; chains: 1; bounding box: 49×42×70 Å

Sequence (179 aa):
MNCIQISKEDGSTYPLYFTETELEQIYHSAINLKLKKDLIKKVQENYNPSYSWLRVEELEAVPELMAWLIEKYWHNHSADCSHNESLKSALAHFHNTAYTPELFQELMAQCQPATPENPRYRMLSAAHESIILHEQGKCSCSYFVKPRLWCATHRYFSMELEISDFIAEFTLIKEENEA

Organism: NCBI:txid154046